Protein AF-A0A553BAC9-F1 (afdb_monomer_lite)

Secondary structure (DSSP, 8-state):
--GGG---SSTT--SS--HHHHHHHHHHHHHHHTSS--EETTEEEE---SBP-STT-TTSBHHHHHHHEEEETTEEEE-HHHHTTGGGHHHHHHTTTSTTEEEEEEE-TTS-EEEEEEETTTTEEEEEEEETTEEEEEEEEE--SHHHHHHHHHHHHT---

Sequence (161 aa):
MDLFDLDDHIPNLGIDPSQEHLEVLFQLFKEDFLDDEFYFDGCKVIIDTRNSKEDGFKQYPHTFVKLITRGDKGKRCFDKKRANKVHWIKPILENKDTDDVICFQFLEGDGKIRDYFWFKEGYFLVIMEKITPDYIIVSSFHIDDERNQKYYERKYQNRVK

Foldseek 3Di:
DDLVPDDQQDPPQDQDHDPVRVVVLQVLLCVQPPVDFDDFPNATEDFQQQADPAPPGRVGGPQLQQQQWDDDPNHTGGDRLSSSCSNVANVLRVCQVPPQWDWFWFQDPVRFIWIKTDRVVQQKIWIWGDPPPHIYTPYMDRNDDPVSVVVVVVRVVRTDD

pLDDT: mean 95.25, std 4.05, range [76.94, 98.56]

Radius of gyration: 15.19 Å; chains: 1; bounding box: 36×33×41 Å

Structure (mmCIF, N/CA/C/O backbone):
data_AF-A0A553BAC9-F1
#
_entry.id   AF-A0A553BAC9-F1
#
loop_
_atom_site.group_PDB
_atom_site.id
_atom_site.type_symbol
_atom_site.label_atom_id
_atom_site.label_alt_id
_atom_site.label_comp_id
_atom_site.label_asym_id
_atom_site.label_entity_id
_atom_site.label_seq_id
_atom_site.pdbx_PDB_ins_code
_atom_site.Cartn_x
_atom_site.Cartn_y
_atom_site.Cartn_z
_atom_site.occupancy
_atom_site.B_iso_or_equiv
_atom_site.auth_seq_id
_atom_site.auth_comp_id
_atom_site.auth_asym_id
_atom_site.auth_atom_id
_atom_site.pdbx_PDB_model_num
ATOM 1 N N . MET A 1 1 ? -15.886 -3.606 -6.432 1.00 80.62 1 MET A N 1
ATOM 2 C CA . MET A 1 1 ? -15.044 -4.583 -7.155 1.00 80.62 1 MET A CA 1
ATOM 3 C C . MET A 1 1 ? -14.814 -5.749 -6.216 1.00 80.62 1 MET A C 1
ATOM 5 O O . MET A 1 1 ? -14.609 -5.485 -5.036 1.00 80.62 1 MET A O 1
ATOM 9 N N . ASP A 1 2 ? -14.911 -6.981 -6.709 1.00 89.06 2 ASP A N 1
ATOM 10 C CA . ASP A 1 2 ? -14.589 -8.175 -5.923 1.00 89.06 2 ASP A CA 1
ATOM 11 C C . ASP A 1 2 ? -13.061 -8.273 -5.755 1.00 89.06 2 ASP A C 1
ATOM 13 O O . ASP A 1 2 ? -12.321 -8.091 -6.723 1.00 89.06 2 ASP A O 1
ATOM 17 N N . LEU A 1 3 ? -12.580 -8.493 -4.528 1.00 92.75 3 LEU A N 1
ATOM 18 C CA . LEU A 1 3 ? -11.145 -8.592 -4.245 1.00 92.75 3 LEU A CA 1
ATOM 19 C C . LEU A 1 3 ? -10.526 -9.877 -4.802 1.00 92.75 3 LEU A C 1
ATOM 21 O O . LEU A 1 3 ? -9.322 -9.906 -5.053 1.00 92.75 3 LEU A O 1
ATOM 25 N N . PHE A 1 4 ? -11.321 -10.926 -5.013 1.00 91.12 4 PHE A N 1
ATOM 26 C CA . PHE A 1 4 ? -10.842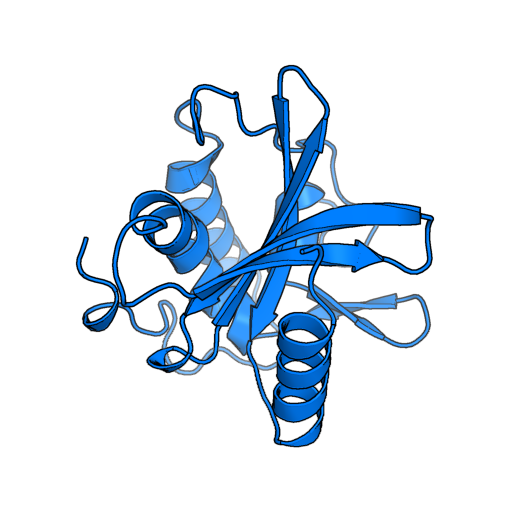 -12.202 -5.546 1.00 91.12 4 PHE A CA 1
ATOM 27 C C . PHE A 1 4 ? -10.565 -12.163 -7.053 1.00 91.12 4 PHE A C 1
ATOM 29 O O . PHE A 1 4 ? -9.856 -13.034 -7.556 1.00 91.12 4 PHE A O 1
ATOM 36 N N . ASP A 1 5 ? -11.055 -11.135 -7.750 1.00 92.69 5 ASP A N 1
ATOM 37 C CA . ASP A 1 5 ? -10.768 -10.883 -9.166 1.00 92.69 5 ASP A CA 1
ATOM 38 C C . ASP A 1 5 ? -9.471 -10.077 -9.377 1.00 92.69 5 ASP A C 1
ATOM 40 O O . ASP A 1 5 ? -9.054 -9.844 -10.515 1.00 92.69 5 ASP A O 1
ATOM 44 N N . LEU A 1 6 ? -8.830 -9.616 -8.296 1.00 93.38 6 LEU A N 1
ATOM 45 C CA . LEU A 1 6 ? -7.588 -8.854 -8.368 1.00 93.38 6 LEU A CA 1
ATOM 46 C C . LEU A 1 6 ? -6.397 -9.766 -8.681 1.00 93.38 6 LEU A C 1
ATOM 48 O O . LEU A 1 6 ? -6.130 -10.739 -7.977 1.00 93.38 6 LEU A O 1
ATOM 52 N N . ASP A 1 7 ? -5.614 -9.379 -9.685 1.00 93.94 7 ASP A N 1
ATOM 53 C CA . ASP A 1 7 ? -4.364 -10.044 -10.052 1.00 93.94 7 ASP A CA 1
ATOM 54 C C . ASP A 1 7 ? -3.238 -9.011 -10.235 1.00 93.94 7 ASP A C 1
ATOM 56 O O . ASP A 1 7 ? -3.433 -7.794 -10.145 1.00 93.94 7 ASP A O 1
ATOM 60 N N . ASP A 1 8 ? -2.026 -9.498 -10.444 1.00 94.00 8 ASP A N 1
ATOM 61 C CA . ASP A 1 8 ? -0.864 -8.710 -10.816 1.00 94.00 8 ASP A CA 1
ATOM 62 C C . ASP A 1 8 ? -1.117 -7.965 -12.143 1.00 94.00 8 ASP A C 1
ATOM 64 O O . ASP A 1 8 ? -1.441 -8.571 -13.164 1.00 94.00 8 ASP A O 1
ATOM 68 N N . HIS A 1 9 ? -0.926 -6.641 -12.155 1.00 93.62 9 HIS A N 1
ATOM 69 C CA . HIS A 1 9 ? -1.261 -5.828 -13.332 1.00 93.62 9 HIS A CA 1
ATOM 70 C C . HIS A 1 9 ? -0.296 -6.021 -14.512 1.00 93.62 9 HIS A C 1
ATOM 72 O O . HIS A 1 9 ? -0.708 -6.086 -15.667 1.00 93.62 9 HIS A O 1
ATOM 78 N N . ILE A 1 10 ? 1.005 -6.077 -14.225 1.00 94.19 10 ILE A N 1
ATOM 79 C CA . ILE A 1 10 ? 2.080 -6.259 -15.202 1.00 94.19 10 ILE A CA 1
ATOM 80 C C . ILE A 1 10 ? 2.608 -7.692 -15.062 1.00 94.19 10 ILE A C 1
ATOM 82 O O . ILE A 1 10 ? 3.330 -7.988 -14.100 1.00 94.19 10 ILE A O 1
ATOM 86 N N . PRO A 1 11 ? 2.304 -8.599 -16.006 1.00 90.50 11 PRO A N 1
ATOM 87 C CA . PRO A 1 11 ? 2.828 -9.957 -15.972 1.00 90.50 11 PRO A CA 1
ATOM 88 C C . PRO A 1 11 ? 4.360 -9.969 -16.024 1.00 90.50 11 PRO A C 1
ATOM 90 O O . PRO A 1 11 ? 4.972 -9.260 -16.820 1.00 90.50 11 PRO A O 1
ATOM 93 N N . ASN A 1 12 ? 4.991 -10.823 -15.213 1.00 87.00 12 ASN A N 1
ATOM 94 C CA . ASN A 1 12 ? 6.450 -11.008 -15.178 1.00 87.00 12 ASN A CA 1
ATOM 95 C C . ASN A 1 12 ? 7.265 -9.733 -14.881 1.00 87.00 12 ASN A C 1
ATOM 97 O O . ASN A 1 12 ? 8.399 -9.603 -15.350 1.00 87.00 12 ASN A O 1
ATOM 101 N N . LEU A 1 13 ? 6.728 -8.812 -14.074 1.00 93.19 13 LEU A N 1
ATOM 102 C CA . LEU A 1 13 ? 7.452 -7.613 -13.657 1.00 93.19 13 LEU A CA 1
ATOM 103 C C . LEU A 1 13 ? 8.827 -7.969 -13.050 1.00 93.19 13 LEU A C 1
ATOM 105 O O . LEU A 1 13 ? 8.954 -8.810 -12.150 1.00 93.19 13 LEU A O 1
ATOM 109 N N . GLY A 1 14 ? 9.876 -7.349 -13.593 1.00 90.12 14 GLY A N 1
ATOM 110 C CA . GLY A 1 14 ? 11.268 -7.570 -13.201 1.00 90.12 14 GLY A CA 1
ATOM 111 C C . GLY A 1 14 ? 11.606 -7.021 -11.812 1.00 90.12 14 GLY A C 1
ATOM 112 O O . GLY A 1 14 ? 10.806 -6.336 -11.182 1.00 90.12 14 GLY A O 1
ATOM 113 N N . ILE A 1 15 ? 12.808 -7.342 -11.319 1.00 89.25 15 ILE A N 1
ATOM 114 C CA . ILE A 1 15 ? 13.337 -6.768 -10.064 1.00 89.25 15 ILE A CA 1
ATOM 115 C C . ILE A 1 15 ? 13.636 -5.277 -10.244 1.00 89.25 15 ILE A C 1
ATOM 117 O O . ILE A 1 15 ? 13.365 -4.495 -9.340 1.00 89.25 15 ILE A O 1
ATOM 121 N N . ASP A 1 16 ? 14.128 -4.899 -11.423 1.00 90.62 16 ASP A N 1
ATOM 122 C CA . ASP A 1 16 ? 14.330 -3.511 -11.810 1.00 90.62 16 ASP A CA 1
ATOM 123 C C . ASP A 1 16 ? 13.233 -3.107 -12.805 1.00 90.62 16 ASP A C 1
ATOM 125 O O . ASP A 1 16 ? 13.057 -3.776 -13.833 1.00 90.62 16 ASP A O 1
ATOM 129 N N . PRO A 1 17 ? 12.452 -2.054 -12.520 1.00 93.75 17 PRO A N 1
ATOM 130 C CA . PRO A 1 17 ? 11.422 -1.591 -13.431 1.00 93.75 17 PRO A CA 1
ATOM 131 C C . PRO A 1 17 ? 12.051 -0.763 -14.558 1.00 93.75 17 PRO A C 1
ATOM 133 O O . PRO A 1 17 ? 12.977 0.018 -14.337 1.00 93.75 17 PRO A O 1
ATOM 136 N N . SER A 1 18 ? 11.520 -0.901 -15.773 1.00 94.75 18 SER A N 1
ATOM 137 C CA . SER A 1 18 ? 11.780 0.068 -16.832 1.00 94.75 18 SER A CA 1
ATOM 138 C C . SER A 1 18 ? 10.998 1.350 -16.547 1.00 94.75 18 SER A C 1
ATOM 140 O O . SER A 1 18 ? 10.076 1.375 -15.727 1.00 94.75 18 SER A O 1
ATOM 142 N N . GLN A 1 19 ? 11.337 2.416 -17.265 1.00 94.75 19 GLN A N 1
ATOM 143 C CA . GLN A 1 19 ? 10.571 3.656 -17.212 1.00 94.75 19 GLN A CA 1
ATOM 144 C C . GLN A 1 19 ? 9.104 3.434 -17.634 1.00 94.75 19 GLN A C 1
ATOM 146 O O . GLN A 1 19 ? 8.207 3.930 -16.962 1.00 94.75 19 GLN A O 1
ATOM 151 N N . GLU A 1 20 ? 8.858 2.603 -18.651 1.00 95.81 20 GLU A N 1
ATOM 152 C CA . GLU A 1 20 ? 7.506 2.221 -19.089 1.00 95.81 20 GLU A CA 1
ATOM 153 C C . GLU A 1 20 ? 6.723 1.490 -17.986 1.00 95.81 20 GLU A C 1
ATOM 155 O O . GLU A 1 20 ? 5.560 1.802 -17.743 1.00 95.81 20 GLU A O 1
ATOM 160 N N . HIS A 1 21 ? 7.358 0.564 -17.252 1.00 97.31 21 HIS A N 1
ATOM 161 C CA . HIS A 1 21 ? 6.705 -0.093 -16.115 1.00 97.31 21 HIS A CA 1
ATOM 162 C C . HIS A 1 21 ? 6.298 0.921 -15.041 1.00 97.31 21 HIS A C 1
ATOM 164 O O . HIS A 1 21 ? 5.204 0.831 -14.490 1.00 97.31 21 HIS A O 1
ATOM 170 N N . LEU A 1 22 ? 7.161 1.893 -14.735 1.00 97.38 22 LEU A N 1
ATOM 171 C CA . LEU A 1 22 ? 6.847 2.925 -13.747 1.00 97.38 22 LEU A CA 1
ATOM 172 C C . LEU A 1 22 ? 5.716 3.845 -14.207 1.00 97.38 22 LEU A C 1
ATOM 174 O O . LEU A 1 22 ? 4.896 4.231 -13.380 1.00 97.38 22 LEU A O 1
ATOM 178 N N . GLU A 1 23 ? 5.644 4.161 -15.497 1.00 97.75 23 GLU A N 1
ATOM 179 C CA . GLU A 1 23 ? 4.561 4.959 -16.075 1.00 97.75 23 GLU A CA 1
ATOM 180 C C . GLU A 1 23 ? 3.215 4.239 -15.989 1.00 97.75 23 GLU A C 1
ATOM 182 O O . GLU A 1 23 ? 2.242 4.848 -15.549 1.00 97.75 23 GLU A O 1
ATOM 187 N N . VAL A 1 24 ? 3.167 2.940 -16.304 1.00 98.12 24 VAL A N 1
ATOM 188 C CA . VAL A 1 24 ? 1.953 2.119 -16.148 1.00 98.12 24 VAL A CA 1
ATOM 189 C C . VAL A 1 24 ? 1.491 2.100 -14.691 1.00 98.12 24 VAL A C 1
ATOM 191 O O . VAL A 1 24 ? 0.341 2.415 -14.395 1.00 98.12 24 VAL A O 1
ATOM 194 N N . LEU A 1 25 ? 2.396 1.796 -13.757 1.00 98.38 25 LEU A N 1
ATOM 195 C CA . LEU A 1 25 ? 2.069 1.770 -12.329 1.00 98.38 25 LEU A CA 1
ATOM 196 C C . LEU A 1 25 ? 1.626 3.141 -11.810 1.00 98.38 25 LEU A C 1
ATOM 198 O O . LEU A 1 25 ? 0.736 3.230 -10.962 1.00 98.38 25 LEU A O 1
ATOM 202 N N . PHE A 1 26 ? 2.249 4.213 -12.299 1.00 98.44 26 PHE A N 1
ATOM 203 C CA . PHE A 1 26 ? 1.888 5.570 -11.915 1.00 98.44 26 PHE A CA 1
ATOM 204 C C . PHE A 1 26 ? 0.529 5.978 -12.479 1.00 98.44 26 PHE A C 1
ATOM 206 O O . PHE A 1 26 ? -0.215 6.675 -11.795 1.00 98.44 26 PHE A O 1
ATOM 213 N N . GLN A 1 27 ? 0.179 5.523 -13.681 1.00 98.38 27 GLN A N 1
ATOM 214 C CA . GLN A 1 27 ? -1.124 5.794 -14.274 1.00 98.38 27 GLN A CA 1
ATOM 215 C C . GLN A 1 27 ? -2.255 5.140 -13.467 1.00 98.38 27 GLN A C 1
ATOM 217 O O . GLN A 1 27 ? -3.209 5.833 -13.134 1.00 98.38 27 GLN A O 1
ATOM 222 N N . LEU A 1 28 ? -2.093 3.890 -13.019 1.00 98.12 28 LEU A N 1
ATOM 223 C CA . LEU A 1 28 ? -3.050 3.251 -12.098 1.00 98.12 28 LEU A CA 1
ATOM 224 C C . LEU A 1 28 ? -3.207 4.040 -10.794 1.00 98.12 28 LEU A C 1
ATOM 226 O O . LEU A 1 28 ? -4.309 4.301 -10.325 1.00 98.12 28 LEU A O 1
ATOM 230 N N . PHE A 1 29 ? -2.083 4.463 -10.210 1.00 98.44 29 PHE A N 1
ATOM 231 C CA . PHE A 1 29 ? -2.101 5.265 -8.990 1.00 98.44 29 PHE A CA 1
ATOM 232 C C . PHE A 1 29 ? -2.810 6.612 -9.186 1.00 98.44 29 PHE A C 1
ATOM 234 O O . PHE A 1 29 ? -3.485 7.096 -8.276 1.00 98.44 29 PHE A O 1
ATOM 241 N N . LYS A 1 30 ? -2.636 7.240 -10.352 1.00 98.19 30 LYS A N 1
ATOM 242 C CA . LYS A 1 30 ? -3.304 8.497 -10.681 1.00 98.19 30 LYS A CA 1
ATOM 243 C C . LYS A 1 30 ? -4.812 8.321 -10.779 1.00 98.19 30 LYS A C 1
ATOM 245 O O . LYS A 1 30 ? -5.524 9.088 -10.142 1.00 98.19 30 LYS A O 1
ATOM 250 N N . GLU A 1 31 ? -5.263 7.308 -11.508 1.00 97.75 31 GLU A N 1
ATOM 251 C CA . GLU A 1 31 ? -6.688 6.997 -11.667 1.00 97.75 31 GLU A CA 1
ATOM 252 C C . GLU A 1 31 ? -7.360 6.756 -10.309 1.00 97.75 31 GLU A C 1
ATOM 254 O O . GLU A 1 31 ? -8.475 7.214 -10.062 1.00 97.75 31 GLU A O 1
ATOM 259 N N . ASP A 1 32 ? -6.654 6.103 -9.384 1.00 97.25 32 ASP A N 1
ATOM 260 C CA . ASP A 1 32 ? -7.196 5.819 -8.060 1.00 97.25 32 ASP A CA 1
ATOM 261 C C . ASP A 1 32 ? -7.240 7.041 -7.131 1.00 97.25 32 ASP A C 1
ATOM 263 O O . ASP A 1 32 ? -8.199 7.168 -6.358 1.00 97.25 32 ASP A O 1
ATOM 267 N N . PHE A 1 33 ? -6.214 7.905 -7.165 1.00 97.75 33 PHE A N 1
ATOM 268 C CA . PHE A 1 33 ? -5.950 8.863 -6.080 1.00 97.75 33 PHE A CA 1
ATOM 269 C C . PHE A 1 33 ? -5.636 10.312 -6.489 1.00 97.75 33 PHE A C 1
ATOM 271 O O . PHE A 1 33 ? -5.516 11.159 -5.599 1.00 97.75 33 PHE A O 1
ATOM 278 N N . LEU A 1 34 ? -5.415 10.610 -7.772 1.00 96.94 34 LEU A N 1
ATOM 279 C CA . LEU A 1 34 ? -5.029 11.953 -8.238 1.00 96.94 34 LEU A CA 1
ATOM 280 C C . LEU A 1 34 ? -5.976 12.552 -9.274 1.00 96.94 34 LEU A C 1
ATOM 282 O O . LEU A 1 34 ? -6.105 13.776 -9.299 1.00 96.94 34 LEU A O 1
ATOM 286 N N . ASP A 1 35 ? -6.590 11.729 -10.121 1.00 96.88 35 ASP A N 1
ATOM 287 C CA . ASP A 1 35 ? -7.521 12.202 -11.146 1.00 96.88 35 ASP A CA 1
ATOM 288 C C . ASP A 1 35 ? -8.839 12.669 -10.498 1.00 96.88 35 ASP A C 1
ATOM 290 O O . ASP A 1 35 ? -9.378 13.703 -10.890 1.00 96.88 35 ASP A O 1
ATOM 294 N N . ASP A 1 36 ? -9.266 11.991 -9.425 1.00 94.94 36 ASP A N 1
ATOM 295 C CA . ASP A 1 36 ? -10.387 12.376 -8.564 1.00 94.94 36 ASP A CA 1
ATOM 296 C C . ASP A 1 36 ? -9.995 12.365 -7.077 1.00 94.94 36 ASP A C 1
ATOM 298 O O . ASP A 1 36 ? -9.076 11.664 -6.642 1.00 94.94 36 ASP A O 1
ATOM 302 N N . GLU A 1 37 ? -10.722 13.134 -6.261 1.00 95.75 37 GLU A N 1
ATOM 303 C CA . GLU A 1 37 ? -10.538 13.107 -4.811 1.00 95.75 37 GLU A CA 1
ATOM 304 C C . GLU A 1 37 ? -11.032 11.779 -4.226 1.00 95.75 37 GLU A C 1
ATOM 306 O O . GLU A 1 37 ? -12.210 11.433 -4.322 1.00 95.75 37 GLU A O 1
ATOM 311 N N . PHE A 1 38 ? -10.137 11.054 -3.555 1.00 97.62 38 PHE A N 1
ATOM 312 C CA . PHE A 1 38 ? -10.501 9.844 -2.828 1.00 97.62 38 PHE A CA 1
ATOM 313 C C . PHE A 1 38 ? -10.872 10.158 -1.373 1.00 97.62 38 PHE A C 1
ATOM 315 O O . PHE A 1 3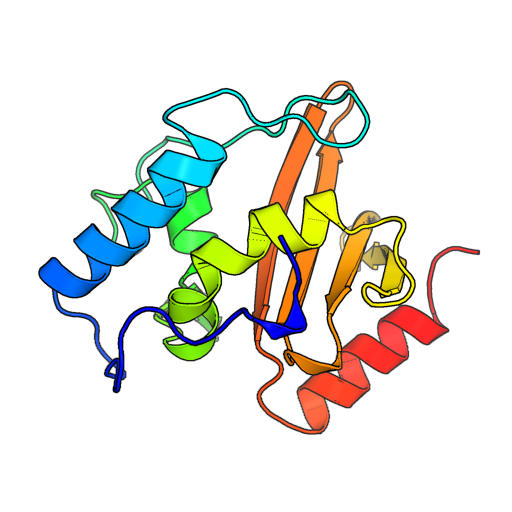8 ? -10.134 10.840 -0.652 1.00 97.62 38 PHE A O 1
ATOM 322 N N . TYR A 1 39 ? -12.008 9.620 -0.933 1.00 97.56 39 TYR A N 1
ATOM 323 C CA . TYR A 1 39 ? -12.512 9.740 0.431 1.00 97.56 39 TYR A CA 1
ATOM 324 C C . TYR A 1 39 ? -12.622 8.363 1.075 1.00 97.56 39 TYR A C 1
ATOM 326 O O . TYR A 1 39 ? -13.135 7.421 0.478 1.00 97.56 39 TYR A O 1
ATOM 334 N N . PHE A 1 40 ? -12.186 8.272 2.326 1.00 97.31 40 PHE A N 1
ATOM 335 C CA . PHE A 1 40 ? -12.261 7.074 3.145 1.00 97.31 40 PHE A CA 1
ATOM 336 C C . PHE A 1 40 ? -12.905 7.426 4.485 1.00 97.31 40 PHE A C 1
ATOM 338 O O . PHE A 1 40 ? -12.423 8.314 5.184 1.00 97.31 40 PHE A O 1
ATOM 345 N N . ASP A 1 41 ? -14.006 6.755 4.837 1.00 94.25 41 ASP A N 1
ATOM 346 C CA . ASP A 1 41 ? -14.756 7.007 6.082 1.00 94.25 41 ASP A CA 1
ATOM 347 C C . ASP A 1 41 ? -15.161 8.490 6.264 1.00 94.25 41 ASP A C 1
ATOM 349 O O . ASP A 1 41 ? -15.042 9.081 7.335 1.00 94.25 41 ASP A O 1
ATOM 353 N N . GLY A 1 42 ? -15.569 9.137 5.163 1.00 95.00 42 GLY A N 1
ATOM 354 C CA . GLY A 1 42 ? -15.936 10.561 5.133 1.00 95.00 42 GLY A CA 1
ATOM 355 C C . GLY A 1 42 ? -14.760 11.542 5.251 1.00 95.00 42 GLY A C 1
ATOM 356 O O . GLY A 1 42 ? -14.962 12.752 5.172 1.00 95.00 42 GLY A O 1
ATOM 357 N N . CYS A 1 43 ? -13.534 11.046 5.397 1.00 97.25 43 CYS A N 1
ATOM 358 C CA . CYS A 1 43 ? -12.308 11.830 5.473 1.00 97.25 43 CYS A CA 1
ATOM 359 C C . CYS A 1 43 ? -11.588 11.818 4.117 1.00 97.25 43 CYS A C 1
ATOM 361 O O . CYS A 1 43 ? -11.504 10.782 3.456 1.00 97.25 43 CYS A O 1
ATOM 363 N N . LYS A 1 44 ? -11.026 12.955 3.700 1.00 97.81 44 LYS A N 1
ATOM 364 C CA . LYS A 1 44 ? -10.235 13.020 2.467 1.00 97.81 44 LYS A CA 1
ATOM 365 C C . LYS A 1 44 ? -8.926 12.252 2.645 1.00 97.81 44 LYS A C 1
ATOM 367 O O . LYS A 1 44 ? -8.271 12.380 3.679 1.00 97.81 44 LYS A O 1
ATOM 372 N N . VAL A 1 45 ? -8.512 11.487 1.639 1.00 98.31 45 VAL A N 1
ATOM 373 C CA . VAL A 1 45 ? -7.200 10.831 1.625 1.00 98.31 45 VAL A CA 1
ATOM 374 C C . VAL A 1 45 ? -6.186 11.744 0.944 1.00 98.31 45 VAL A C 1
ATOM 376 O O . VAL A 1 45 ? -6.258 12.019 -0.250 1.00 98.31 45 VAL A O 1
ATOM 379 N N . ILE A 1 46 ? -5.223 12.233 1.718 1.00 98.06 46 ILE A N 1
ATOM 380 C CA . ILE A 1 46 ? -4.194 13.156 1.257 1.00 98.06 46 ILE A CA 1
ATOM 381 C C . ILE A 1 46 ? -3.037 12.384 0.630 1.00 98.06 46 ILE A C 1
ATOM 383 O O . ILE A 1 46 ? -2.410 11.516 1.247 1.00 98.06 46 ILE A O 1
ATOM 387 N N . ILE A 1 47 ? -2.712 12.778 -0.598 1.00 98.00 47 ILE A N 1
ATOM 388 C CA . ILE A 1 47 ? -1.563 12.292 -1.351 1.00 98.00 47 ILE A CA 1
ATOM 389 C C . ILE A 1 47 ? -0.459 13.348 -1.329 1.00 98.00 47 ILE A C 1
ATOM 391 O O . ILE A 1 47 ? -0.669 14.502 -1.695 1.00 98.00 47 ILE A O 1
ATOM 395 N N . ASP A 1 48 ? 0.746 12.952 -0.918 1.00 97.31 48 ASP A N 1
ATOM 396 C CA . ASP A 1 48 ? 1.925 13.810 -0.978 1.00 97.31 48 ASP A CA 1
ATOM 397 C C . ASP A 1 48 ? 2.465 13.831 -2.411 1.00 97.31 48 ASP A C 1
ATOM 399 O O . ASP A 1 48 ? 3.206 12.937 -2.835 1.00 97.31 48 ASP A O 1
ATOM 403 N N . THR A 1 49 ? 2.053 14.856 -3.158 1.00 97.12 49 THR A N 1
ATOM 404 C CA . THR A 1 49 ? 2.385 15.065 -4.575 1.00 97.12 49 THR A CA 1
ATOM 405 C C . THR A 1 49 ? 3.764 15.672 -4.802 1.00 97.12 49 THR A C 1
ATOM 407 O O . THR A 1 49 ? 4.195 15.797 -5.946 1.00 97.12 49 THR A O 1
ATOM 410 N N . ARG A 1 50 ? 4.497 16.029 -3.738 1.00 97.62 50 ARG A N 1
ATOM 411 C CA . ARG A 1 50 ? 5.878 16.500 -3.878 1.00 97.62 50 ARG A CA 1
ATOM 412 C C . ARG A 1 50 ? 6.741 15.382 -4.445 1.00 97.62 50 ARG A C 1
ATOM 414 O O . ARG A 1 50 ? 6.614 14.224 -4.046 1.00 97.62 50 ARG A O 1
ATOM 421 N N . ASN A 1 51 ? 7.662 15.756 -5.323 1.00 96.56 51 ASN A N 1
ATOM 422 C CA . ASN A 1 51 ? 8.616 14.829 -5.911 1.00 96.56 51 ASN A CA 1
ATOM 423 C C . ASN A 1 51 ? 9.421 14.082 -4.841 1.00 96.56 51 ASN A C 1
ATOM 425 O O . ASN A 1 51 ? 9.895 14.669 -3.860 1.00 96.56 51 ASN A O 1
ATOM 429 N N . SER A 1 52 ? 9.593 12.779 -5.054 1.00 95.12 52 SER A N 1
ATOM 430 C CA . SER A 1 52 ? 10.414 11.930 -4.201 1.00 95.12 52 SER A CA 1
ATOM 431 C C . SER A 1 52 ? 11.880 12.370 -4.199 1.00 95.12 52 SER A C 1
ATOM 433 O O . SER A 1 52 ? 12.396 12.941 -5.160 1.00 95.12 52 SER A O 1
ATOM 435 N N . LYS A 1 53 ? 12.574 12.064 -3.101 1.00 92.62 53 LYS A N 1
ATOM 436 C CA . LYS A 1 53 ? 14.026 12.252 -2.973 1.00 92.62 53 LYS A CA 1
ATOM 437 C C . LYS A 1 53 ? 14.819 10.979 -3.275 1.00 92.62 53 LYS A C 1
ATOM 439 O O . LYS A 1 53 ? 16.041 11.055 -3.349 1.00 92.62 53 LYS A O 1
ATOM 444 N N . GLU A 1 54 ? 14.140 9.844 -3.444 1.00 92.25 54 GLU A N 1
ATOM 445 C CA . GLU A 1 54 ? 14.771 8.557 -3.748 1.00 92.25 54 GLU A CA 1
ATOM 446 C C . GLU A 1 54 ? 15.365 8.574 -5.162 1.00 92.25 54 GLU A C 1
ATOM 448 O O . GLU A 1 54 ? 14.715 8.994 -6.126 1.00 92.25 54 GLU A O 1
ATOM 453 N N . ASP A 1 55 ? 16.612 8.124 -5.291 1.00 89.44 55 ASP A N 1
ATOM 454 C CA . ASP A 1 55 ? 17.288 8.042 -6.584 1.00 89.44 55 ASP A CA 1
ATOM 455 C C . ASP A 1 55 ? 16.542 7.084 -7.528 1.00 89.44 55 ASP A C 1
ATOM 457 O O . ASP A 1 55 ? 16.046 6.042 -7.113 1.00 89.44 55 ASP A O 1
ATOM 461 N N . GLY A 1 56 ? 16.422 7.468 -8.803 1.00 90.25 56 GLY A N 1
ATOM 462 C CA . GLY A 1 56 ? 15.629 6.733 -9.800 1.00 90.25 56 GLY A CA 1
ATOM 463 C C . GLY A 1 56 ? 14.122 7.025 -9.780 1.00 90.25 56 GLY A C 1
ATOM 464 O O . GLY A 1 56 ? 13.437 6.662 -10.729 1.00 90.25 56 GLY A O 1
ATOM 465 N N . PHE A 1 57 ? 13.607 7.734 -8.766 1.00 95.25 57 PHE A N 1
ATOM 466 C CA . PHE A 1 57 ? 12.170 8.018 -8.632 1.00 95.25 57 PHE A CA 1
ATOM 467 C C . PHE A 1 57 ? 11.829 9.505 -8.457 1.00 95.25 57 PHE A C 1
ATOM 469 O O . PHE A 1 57 ? 10.707 9.847 -8.083 1.00 95.25 57 PHE A O 1
ATOM 476 N N . LYS A 1 58 ? 12.782 10.409 -8.710 1.00 95.19 58 LYS A N 1
ATOM 477 C CA . LYS A 1 58 ? 12.638 11.851 -8.437 1.00 95.19 58 LYS A CA 1
ATOM 478 C C . LYS A 1 58 ? 11.547 12.538 -9.260 1.00 95.19 58 LYS A C 1
ATOM 480 O O . LYS A 1 58 ? 11.111 13.615 -8.869 1.00 95.19 58 LYS A O 1
ATOM 485 N N . GLN A 1 59 ? 11.102 11.953 -10.373 1.00 95.88 59 GLN A N 1
ATOM 486 C CA . GLN A 1 59 ? 9.978 12.485 -11.149 1.00 95.88 59 GLN A CA 1
ATOM 487 C C . GLN A 1 59 ? 8.594 12.091 -10.610 1.00 95.88 59 GLN A C 1
ATOM 489 O O . GLN A 1 59 ? 7.597 12.585 -11.127 1.00 95.88 59 GLN A O 1
ATOM 494 N N . TYR A 1 60 ? 8.510 11.227 -9.591 1.00 97.62 60 TYR A N 1
ATOM 495 C CA . TYR A 1 60 ? 7.232 10.718 -9.094 1.00 97.62 60 TYR A CA 1
ATOM 496 C C . TYR A 1 60 ? 6.852 11.268 -7.709 1.00 97.62 60 TYR A C 1
ATOM 498 O O . TYR A 1 60 ? 7.740 11.552 -6.893 1.00 97.62 60 TYR A O 1
ATOM 506 N N . PRO A 1 61 ? 5.541 11.353 -7.398 1.00 97.88 61 PRO A N 1
ATOM 507 C CA . PRO A 1 61 ? 5.035 11.718 -6.077 1.00 97.88 61 PRO A CA 1
ATOM 508 C C . PRO A 1 61 ? 5.584 10.859 -4.941 1.00 97.88 61 PRO A C 1
ATOM 510 O O . PRO A 1 61 ? 5.708 9.637 -5.049 1.00 97.88 61 PRO A O 1
ATOM 513 N N . HIS A 1 62 ? 5.839 11.487 -3.799 1.00 97.00 62 HIS A N 1
ATOM 514 C CA . HIS A 1 62 ? 6.380 10.829 -2.618 1.00 97.00 62 HIS A CA 1
ATOM 515 C C . HIS A 1 62 ? 5.491 9.684 -2.103 1.00 97.00 62 HIS A C 1
ATOM 517 O O . HIS A 1 62 ? 6.017 8.619 -1.768 1.00 97.00 62 HIS A O 1
ATOM 523 N N . THR A 1 63 ? 4.161 9.849 -2.075 1.00 97.50 63 THR A N 1
ATOM 524 C CA . THR A 1 63 ? 3.250 8.755 -1.681 1.00 97.50 63 THR A CA 1
ATOM 525 C C . THR A 1 63 ? 3.330 7.583 -2.656 1.00 97.50 63 THR A C 1
ATOM 527 O O . THR A 1 63 ? 3.489 6.452 -2.208 1.00 97.50 63 THR A O 1
ATOM 530 N N . PHE A 1 64 ? 3.313 7.829 -3.969 1.00 98.25 64 PHE A N 1
ATOM 531 C CA . PHE A 1 64 ? 3.443 6.764 -4.969 1.00 98.25 64 PHE A CA 1
ATOM 532 C C . PHE A 1 64 ? 4.736 5.964 -4.776 1.00 98.25 64 PHE A C 1
ATOM 534 O O . PHE A 1 64 ? 4.705 4.740 -4.654 1.00 98.25 64 PHE A O 1
ATOM 541 N N . VAL A 1 65 ? 5.874 6.651 -4.630 1.00 97.19 65 VAL A N 1
ATOM 542 C CA . VAL A 1 65 ? 7.167 5.986 -4.418 1.00 97.19 65 VAL A CA 1
ATOM 543 C C . VAL A 1 65 ? 7.155 5.143 -3.145 1.00 97.19 65 VAL A C 1
ATOM 545 O O . VAL A 1 65 ? 7.663 4.022 -3.148 1.00 97.19 65 VAL A O 1
ATOM 548 N N . LYS A 1 66 ? 6.527 5.609 -2.058 1.00 96.00 66 LYS A N 1
ATOM 549 C CA . LYS A 1 66 ? 6.376 4.806 -0.833 1.00 96.00 66 LYS A CA 1
ATOM 550 C C . LYS A 1 66 ? 5.577 3.522 -1.037 1.00 96.00 66 LYS A C 1
ATOM 552 O O . LYS A 1 66 ? 5.832 2.566 -0.304 1.00 96.00 66 LYS A O 1
ATOM 557 N N . LEU A 1 67 ? 4.629 3.509 -1.972 1.00 97.62 67 LEU A N 1
ATOM 558 C CA . LEU A 1 67 ? 3.749 2.374 -2.253 1.00 97.62 67 LEU A CA 1
ATOM 559 C C . LEU A 1 67 ? 4.407 1.308 -3.130 1.00 97.62 67 LEU A C 1
ATOM 561 O O . LEU A 1 67 ? 4.112 0.129 -2.948 1.00 97.62 67 LEU A O 1
ATOM 565 N N . ILE A 1 68 ? 5.344 1.700 -3.996 1.00 97.12 68 ILE A N 1
ATOM 566 C CA . ILE A 1 68 ? 6.070 0.781 -4.888 1.00 97.12 68 ILE A CA 1
ATOM 567 C C . ILE A 1 68 ? 7.468 0.387 -4.373 1.00 97.12 68 ILE A C 1
ATOM 569 O O . ILE A 1 68 ? 8.127 -0.468 -4.960 1.00 97.12 68 ILE A O 1
ATOM 573 N N . THR A 1 69 ? 7.943 0.992 -3.276 1.00 95.56 69 THR A N 1
ATOM 574 C CA . THR A 1 69 ? 9.281 0.727 -2.713 1.00 95.56 69 THR A CA 1
ATOM 575 C C . THR A 1 69 ? 9.253 0.294 -1.250 1.00 95.56 69 THR A C 1
ATOM 577 O O . THR A 1 69 ? 8.502 0.829 -0.426 1.00 95.56 69 THR A O 1
ATOM 580 N N . ARG A 1 70 ? 10.148 -0.625 -0.880 1.00 91.44 70 ARG A N 1
ATOM 581 C CA . ARG A 1 70 ? 10.391 -1.063 0.502 1.00 91.44 70 ARG A CA 1
ATOM 582 C C . ARG A 1 70 ? 11.670 -0.426 1.042 1.00 91.44 70 ARG A C 1
ATOM 584 O O . ARG A 1 70 ? 12.652 -0.297 0.321 1.00 91.44 70 ARG A O 1
ATOM 591 N N . GLY A 1 71 ? 11.658 -0.029 2.314 1.00 86.56 71 GLY A N 1
ATOM 592 C CA . GLY A 1 71 ? 12.869 0.426 2.997 1.00 86.56 71 GLY A CA 1
ATOM 593 C C . GLY A 1 71 ? 13.758 -0.753 3.401 1.00 8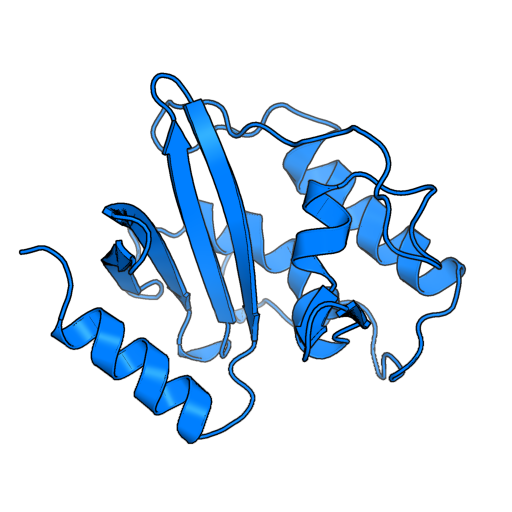6.56 71 GLY A C 1
ATOM 594 O O . GLY A 1 71 ? 13.276 -1.674 4.056 1.00 86.56 71 GLY A O 1
ATOM 595 N N . ASP A 1 72 ? 15.042 -0.694 3.062 1.00 78.31 72 ASP A N 1
ATOM 596 C CA . ASP A 1 72 ? 16.096 -1.584 3.551 1.00 78.31 72 ASP A CA 1
ATOM 597 C C . ASP A 1 72 ? 17.335 -0.756 3.930 1.00 78.31 72 ASP A C 1
ATOM 599 O O . ASP A 1 72 ? 17.846 0.036 3.138 1.00 78.31 72 ASP A O 1
ATOM 603 N N . LYS A 1 73 ? 17.807 -0.900 5.176 1.00 77.31 73 LYS A N 1
ATOM 604 C CA . LYS A 1 73 ? 19.025 -0.246 5.708 1.00 77.31 73 LYS A CA 1
ATOM 605 C C . LYS A 1 73 ? 19.154 1.258 5.390 1.00 77.31 73 LYS A C 1
ATOM 607 O O . LYS A 1 73 ? 20.242 1.753 5.109 1.00 77.31 73 LYS A O 1
ATOM 612 N N . GLY A 1 74 ? 18.045 1.995 5.455 1.00 76.94 74 GLY A N 1
ATOM 613 C CA . GLY A 1 74 ? 18.024 3.448 5.237 1.00 76.94 74 GLY A CA 1
ATOM 614 C C . GLY A 1 74 ? 17.954 3.890 3.772 1.00 76.94 74 GLY A C 1
ATOM 615 O O . GLY A 1 74 ? 17.993 5.089 3.516 1.00 76.94 74 GLY A O 1
ATOM 616 N N . LYS A 1 75 ? 17.815 2.958 2.823 1.00 83.12 75 LYS A N 1
ATOM 617 C CA . LYS A 1 75 ? 17.491 3.239 1.417 1.00 83.12 75 LYS A CA 1
ATOM 618 C C . LYS A 1 75 ? 16.152 2.610 1.057 1.00 83.12 75 LYS A C 1
ATOM 620 O O . LYS A 1 75 ? 15.750 1.630 1.684 1.00 83.12 75 LYS A O 1
ATOM 625 N N . ARG A 1 76 ? 15.448 3.151 0.063 1.00 89.06 76 ARG A N 1
ATOM 626 C CA . ARG A 1 76 ? 14.266 2.488 -0.498 1.00 89.06 76 ARG A CA 1
ATOM 627 C C . ARG A 1 76 ? 14.627 1.813 -1.814 1.00 89.06 76 ARG A C 1
ATOM 629 O O . ARG A 1 76 ? 15.264 2.418 -2.668 1.00 89.06 76 ARG A O 1
ATOM 636 N N . CYS A 1 77 ? 14.203 0.566 -1.965 1.00 92.56 77 CYS A N 1
ATOM 637 C CA . CYS A 1 77 ? 14.389 -0.224 -3.178 1.00 92.56 77 CYS A CA 1
ATOM 638 C C . CYS A 1 77 ? 13.027 -0.564 -3.775 1.00 92.56 77 CYS A C 1
ATOM 640 O O . CYS A 1 77 ? 12.052 -0.741 -3.035 1.00 92.56 77 CYS A O 1
ATOM 642 N N . PHE A 1 78 ? 12.960 -0.667 -5.102 1.00 95.56 78 PHE A N 1
ATOM 643 C CA . PHE A 1 78 ? 11.762 -1.146 -5.781 1.00 95.56 78 PHE A CA 1
ATOM 644 C C . PHE A 1 78 ? 11.380 -2.536 -5.275 1.00 95.56 78 PHE A C 1
ATOM 646 O O . PHE A 1 78 ? 12.231 -3.406 -5.089 1.00 95.56 78 PHE A O 1
ATOM 653 N N . ASP A 1 79 ? 10.092 -2.735 -5.030 1.00 95.31 79 ASP A N 1
ATOM 654 C CA . ASP A 1 79 ? 9.544 -4.014 -4.611 1.00 95.31 79 ASP A CA 1
ATOM 655 C C . ASP A 1 79 ? 8.447 -4.378 -5.606 1.00 95.31 79 ASP A C 1
ATOM 657 O O . ASP A 1 79 ? 7.332 -3.861 -5.575 1.00 95.31 79 ASP A O 1
ATOM 661 N N . LYS A 1 80 ? 8.807 -5.258 -6.539 1.00 95.69 80 LYS A N 1
ATOM 662 C CA . LYS A 1 80 ? 7.958 -5.596 -7.678 1.00 95.69 80 LYS A CA 1
ATOM 663 C C . LYS A 1 80 ? 6.587 -6.123 -7.275 1.00 95.69 80 LYS A C 1
ATOM 665 O O . LYS A 1 80 ? 5.601 -5.764 -7.902 1.00 95.69 80 LYS A O 1
ATOM 670 N N . LYS A 1 81 ? 6.504 -6.931 -6.215 1.00 95.12 81 LYS A N 1
ATOM 671 C CA . LYS A 1 81 ? 5.251 -7.591 -5.839 1.00 95.12 81 LYS A CA 1
ATOM 672 C C . LYS A 1 81 ? 4.271 -6.605 -5.231 1.00 95.12 81 LYS A C 1
ATOM 674 O O . LYS A 1 81 ? 3.086 -6.653 -5.531 1.00 95.12 81 LYS A O 1
ATOM 679 N N . ARG A 1 82 ? 4.755 -5.682 -4.392 1.00 95.31 82 ARG A N 1
ATOM 680 C CA . ARG A 1 82 ? 3.882 -4.621 -3.878 1.00 95.31 82 ARG A CA 1
ATOM 681 C C . ARG A 1 82 ? 3.553 -3.580 -4.940 1.00 95.31 82 ARG A C 1
ATOM 683 O O . ARG A 1 82 ? 2.449 -3.051 -4.932 1.00 95.31 82 ARG A O 1
ATOM 690 N N . ALA A 1 83 ? 4.500 -3.293 -5.833 1.00 97.31 83 ALA A N 1
ATOM 691 C CA . ALA A 1 83 ? 4.315 -2.321 -6.894 1.00 97.31 83 ALA A CA 1
ATOM 692 C C . ALA A 1 83 ? 3.211 -2.772 -7.854 1.00 97.31 83 ALA A C 1
ATOM 694 O O . ALA A 1 83 ? 2.312 -1.991 -8.145 1.00 97.31 83 ALA A O 1
ATOM 695 N N . ASN A 1 84 ? 3.207 -4.053 -8.237 1.00 96.94 84 ASN A N 1
ATOM 696 C CA . ASN A 1 84 ? 2.193 -4.629 -9.124 1.00 96.94 84 ASN A CA 1
ATOM 697 C C . ASN A 1 84 ? 0.766 -4.596 -8.555 1.00 96.94 84 ASN A C 1
ATOM 699 O O . ASN A 1 84 ? -0.205 -4.701 -9.299 1.00 96.94 84 ASN A O 1
ATOM 703 N N . LYS A 1 85 ? 0.656 -4.409 -7.236 1.00 97.56 85 LYS A N 1
ATOM 704 C CA . LYS A 1 85 ? -0.588 -4.366 -6.464 1.00 97.56 85 LYS A CA 1
ATOM 705 C C . LYS A 1 85 ? -0.961 -2.950 -6.025 1.00 97.56 85 LYS A C 1
ATOM 707 O O . LYS A 1 85 ? -1.777 -2.777 -5.126 1.00 97.56 85 LYS A O 1
ATOM 712 N N . VAL A 1 86 ? -0.377 -1.908 -6.630 1.00 98.00 86 VAL A N 1
ATOM 713 C CA . VAL A 1 86 ? -0.728 -0.515 -6.294 1.00 98.00 86 VAL A CA 1
ATOM 714 C C . VAL A 1 86 ? -2.222 -0.235 -6.508 1.00 98.00 86 VAL A C 1
ATOM 716 O O . VAL A 1 86 ? -2.842 0.390 -5.654 1.00 98.00 86 VAL A O 1
ATOM 719 N N . HIS A 1 87 ? -2.805 -0.805 -7.566 1.00 97.50 87 HIS A N 1
ATOM 720 C CA . HIS A 1 87 ? -4.230 -0.707 -7.897 1.00 97.50 87 HIS A CA 1
ATOM 721 C C . HIS A 1 87 ? -5.148 -1.504 -6.950 1.00 97.50 87 HIS A C 1
ATOM 723 O O . HIS A 1 87 ? -6.365 -1.397 -7.023 1.00 97.50 87 HIS A O 1
ATOM 729 N N . TRP A 1 88 ? -4.594 -2.318 -6.041 1.00 98.44 88 TRP A N 1
ATOM 730 C CA . TRP A 1 88 ? -5.388 -3.057 -5.050 1.00 98.44 88 TRP A CA 1
ATOM 731 C C . TRP A 1 88 ? -5.761 -2.182 -3.855 1.00 98.44 88 TRP A C 1
ATOM 733 O O . TRP A 1 88 ? -6.670 -2.513 -3.099 1.00 98.44 88 TRP A O 1
ATOM 743 N N . ILE A 1 89 ? -5.043 -1.073 -3.648 1.00 98.44 89 ILE A N 1
ATOM 744 C CA . ILE A 1 89 ? -5.153 -0.268 -2.432 1.00 98.44 89 ILE A CA 1
ATOM 745 C C . ILE A 1 89 ? -6.566 0.296 -2.291 1.00 98.44 89 ILE A C 1
ATOM 747 O O . ILE A 1 89 ? -7.178 0.125 -1.241 1.00 98.44 89 ILE A O 1
ATOM 751 N N . LYS A 1 90 ? -7.092 0.940 -3.336 1.00 98.00 90 LYS A N 1
ATOM 752 C CA . LYS A 1 90 ? -8.429 1.537 -3.305 1.00 98.00 90 LYS A CA 1
ATOM 753 C C . LYS A 1 90 ? -9.533 0.478 -3.137 1.00 98.00 90 LYS A C 1
ATOM 755 O O . LYS A 1 90 ? -10.284 0.613 -2.172 1.00 98.00 90 LYS A O 1
ATOM 760 N N . PRO A 1 91 ? -9.579 -0.619 -3.923 1.00 98.00 91 PRO A N 1
ATOM 761 C CA . PRO A 1 91 ? -10.533 -1.706 -3.698 1.00 98.00 91 PRO A CA 1
ATOM 762 C C . PRO A 1 91 ? -10.505 -2.295 -2.282 1.00 98.00 91 PRO A C 1
ATOM 764 O O . PRO A 1 91 ? -11.564 -2.556 -1.717 1.00 98.00 91 PRO A O 1
ATOM 767 N N . ILE A 1 92 ? -9.325 -2.489 -1.681 1.00 98.44 92 ILE A N 1
ATOM 768 C CA . ILE A 1 92 ? -9.212 -3.009 -0.305 1.00 98.44 92 ILE A CA 1
ATOM 769 C C . ILE A 1 92 ? -9.833 -2.038 0.703 1.00 98.44 92 ILE A C 1
ATOM 771 O O . ILE A 1 92 ? -10.529 -2.462 1.622 1.00 98.44 92 ILE A O 1
ATOM 775 N N . LEU A 1 93 ? -9.598 -0.736 0.533 1.00 98.19 93 LEU A N 1
ATOM 776 C CA . LEU A 1 93 ? -10.169 0.289 1.405 1.00 98.19 93 LEU A CA 1
ATOM 777 C C . LEU A 1 93 ? -11.689 0.415 1.231 1.00 98.19 93 LEU A C 1
ATOM 779 O O . LEU A 1 93 ? -12.407 0.567 2.216 1.00 98.19 93 LEU A O 1
ATOM 783 N N . GLU A 1 94 ? -12.192 0.314 0.003 1.00 97.50 94 GLU A N 1
ATOM 784 C CA . GLU A 1 94 ? -13.631 0.341 -0.287 1.00 97.50 94 GLU A CA 1
ATOM 785 C C . GLU A 1 94 ? -14.363 -0.896 0.258 1.00 97.50 94 GLU A C 1
ATOM 787 O O . GLU A 1 94 ? -15.523 -0.800 0.648 1.00 97.50 94 GLU A O 1
ATOM 792 N N . ASN A 1 95 ? -13.676 -2.038 0.359 1.00 97.38 95 ASN A N 1
ATOM 793 C CA . ASN A 1 95 ? -14.211 -3.286 0.908 1.00 97.38 95 ASN A CA 1
ATOM 794 C C . ASN A 1 95 ? -13.918 -3.477 2.412 1.00 97.38 95 ASN A C 1
ATOM 796 O O . ASN A 1 95 ? -14.057 -4.588 2.923 1.00 97.38 95 ASN A O 1
ATOM 800 N N . LYS A 1 96 ? -13.557 -2.418 3.156 1.00 96.69 96 LYS A N 1
ATOM 801 C CA . LYS A 1 96 ? -13.203 -2.507 4.592 1.00 96.69 96 LYS A CA 1
ATOM 802 C C . LYS A 1 96 ? -14.270 -3.154 5.490 1.00 96.69 96 LYS A C 1
ATOM 804 O O . LYS A 1 96 ? -13.940 -3.626 6.573 1.00 96.69 96 LYS A O 1
ATOM 809 N N . ASP A 1 97 ? -15.538 -3.084 5.081 1.00 95.50 97 ASP A N 1
ATOM 810 C CA . ASP A 1 97 ? -16.700 -3.552 5.852 1.00 95.50 97 ASP A CA 1
ATOM 811 C C . ASP A 1 97 ? -17.141 -4.973 5.452 1.00 95.50 97 ASP A C 1
ATOM 813 O O . ASP A 1 97 ? -18.173 -5.458 5.914 1.00 95.50 97 ASP A O 1
ATOM 817 N N . THR A 1 98 ? -16.375 -5.634 4.581 1.00 96.31 98 THR A N 1
ATOM 818 C CA . THR A 1 98 ? -16.574 -7.035 4.189 1.00 96.31 98 THR A CA 1
ATOM 819 C C . THR A 1 98 ? -15.734 -7.971 5.059 1.00 96.31 98 THR A C 1
ATOM 821 O O . THR A 1 98 ? -14.743 -7.553 5.660 1.00 96.31 98 THR A O 1
ATOM 824 N N . ASP A 1 99 ? -16.095 -9.255 5.093 1.00 95.06 99 ASP A N 1
ATOM 825 C CA . ASP A 1 99 ? -15.334 -10.273 5.831 1.00 95.06 99 ASP A CA 1
ATOM 826 C C . ASP A 1 99 ? -13.973 -10.604 5.179 1.00 95.06 99 ASP A C 1
ATOM 828 O O . ASP A 1 99 ? -13.121 -11.229 5.814 1.00 95.06 99 ASP A O 1
ATOM 832 N N . ASP A 1 100 ? -13.741 -10.143 3.944 1.00 96.31 100 ASP A N 1
ATOM 833 C CA . ASP A 1 100 ? -12.509 -10.386 3.184 1.00 96.31 100 ASP A CA 1
ATOM 834 C C . ASP A 1 100 ? -11.336 -9.518 3.671 1.00 96.31 100 ASP A C 1
ATOM 836 O O . ASP A 1 100 ? -10.165 -9.837 3.444 1.00 96.31 100 ASP A O 1
ATOM 840 N N . VAL A 1 101 ? -11.620 -8.408 4.365 1.00 98.00 101 VAL A N 1
ATOM 841 C CA . VAL A 1 101 ? -10.597 -7.471 4.843 1.00 98.00 101 VAL A CA 1
ATOM 842 C C . VAL A 1 101 ? -10.574 -7.438 6.363 1.00 98.00 101 VAL A C 1
ATOM 844 O O . VAL A 1 101 ? -11.469 -6.929 7.033 1.00 98.00 101 VAL A O 1
ATOM 847 N N . ILE A 1 102 ? -9.468 -7.903 6.940 1.00 98.06 102 ILE A N 1
ATOM 848 C CA . ILE A 1 102 ? -9.248 -7.786 8.379 1.00 98.06 102 ILE A CA 1
ATOM 849 C C . ILE A 1 102 ? -8.797 -6.361 8.694 1.00 98.06 102 ILE A C 1
ATOM 851 O O . ILE A 1 102 ? -7.660 -5.975 8.410 1.00 98.06 102 ILE A O 1
ATOM 855 N N . CYS A 1 103 ? -9.684 -5.611 9.341 1.00 98.12 103 CYS A N 1
ATOM 856 C CA . CYS A 1 103 ? -9.438 -4.251 9.804 1.00 98.12 103 CYS A CA 1
ATOM 857 C C . CYS A 1 103 ? -9.000 -4.237 11.276 1.00 98.12 103 CYS A C 1
ATOM 859 O O . CYS A 1 103 ? -9.660 -4.822 12.139 1.00 98.12 103 CYS A O 1
ATOM 861 N N . PHE A 1 104 ? -7.887 -3.572 11.598 1.00 98.25 104 PHE A N 1
ATOM 862 C CA . PHE A 1 104 ? -7.461 -3.389 12.990 1.00 98.25 104 PHE A CA 1
ATOM 863 C C . PHE A 1 104 ? -6.580 -2.159 13.196 1.00 98.25 104 PHE A C 1
ATOM 865 O O . PHE A 1 104 ? -5.889 -1.705 12.291 1.00 98.25 104 PHE A O 1
ATOM 872 N N . GLN A 1 105 ? -6.555 -1.661 14.430 1.00 98.25 105 GLN A N 1
ATOM 873 C CA . GLN A 1 105 ? -5.671 -0.579 14.850 1.00 98.25 105 GLN A CA 1
ATOM 874 C C . GLN A 1 105 ? -4.461 -1.109 15.605 1.00 98.25 105 GLN A C 1
ATOM 876 O O . GLN A 1 105 ? -4.578 -2.021 16.422 1.00 98.25 105 GLN A O 1
ATOM 881 N N . PHE A 1 106 ? -3.293 -0.517 15.383 1.00 98.38 106 PHE A N 1
ATOM 882 C CA . PHE A 1 106 ? -2.079 -0.881 16.109 1.00 98.38 106 PHE A CA 1
ATOM 883 C C . PHE A 1 106 ? -1.297 0.360 16.545 1.00 98.38 106 PHE A C 1
ATOM 885 O O . PHE A 1 106 ? -1.126 1.298 15.766 1.00 98.38 106 PHE A O 1
ATOM 892 N N . LEU A 1 107 ? -0.816 0.350 17.794 1.00 97.69 107 LEU A N 1
ATOM 893 C CA . LEU A 1 107 ? 0.069 1.380 18.337 1.00 97.69 107 LEU A CA 1
ATOM 894 C C . LEU A 1 107 ? 1.507 1.101 17.886 1.00 97.69 107 LEU A C 1
ATOM 896 O O . LEU A 1 107 ? 2.153 0.164 18.354 1.00 97.69 107 LEU A O 1
ATOM 900 N N . GLU A 1 108 ? 2.005 1.912 16.960 1.00 96.62 108 GLU A N 1
ATOM 901 C CA . GLU A 1 108 ? 3.369 1.825 16.455 1.00 96.62 108 GLU A CA 1
ATOM 902 C C . GLU A 1 108 ? 4.401 2.267 17.499 1.00 96.62 108 GLU A C 1
ATOM 904 O O . GLU A 1 108 ? 4.109 3.001 18.442 1.00 96.62 108 GLU A O 1
ATOM 909 N N . GLY A 1 109 ? 5.655 1.855 17.301 1.00 93.50 109 GLY A N 1
ATOM 910 C CA . GLY A 1 109 ? 6.757 2.216 18.200 1.00 93.50 109 GLY A CA 1
ATOM 911 C C . GLY A 1 109 ? 7.076 3.717 18.251 1.00 93.50 109 GLY A C 1
ATOM 912 O O . GLY A 1 109 ? 7.758 4.154 19.172 1.00 93.50 109 GLY A O 1
ATOM 913 N N . ASP A 1 110 ? 6.582 4.505 17.291 1.00 94.12 110 ASP A N 1
ATOM 914 C CA . ASP A 1 110 ? 6.663 5.973 17.281 1.00 94.12 110 ASP A CA 1
ATOM 915 C C . ASP A 1 110 ? 5.511 6.646 18.061 1.00 94.12 110 ASP A C 1
ATOM 917 O O . ASP A 1 110 ? 5.417 7.872 18.087 1.00 94.12 110 ASP A O 1
ATOM 921 N N . GLY A 1 111 ? 4.647 5.856 18.710 1.00 95.44 111 GLY A N 1
ATOM 922 C CA . GLY A 1 111 ? 3.510 6.324 19.501 1.00 95.44 111 GLY A CA 1
ATOM 923 C C . GLY A 1 111 ? 2.260 6.640 18.681 1.00 95.44 111 GLY A C 1
ATOM 924 O O . GLY A 1 111 ? 1.253 7.055 19.254 1.00 95.44 111 GLY A O 1
ATOM 925 N N . LYS A 1 112 ? 2.290 6.449 17.358 1.00 96.19 112 LYS A N 1
ATOM 926 C CA . LYS A 1 112 ? 1.140 6.703 16.486 1.00 96.19 112 LYS A CA 1
ATOM 927 C C . LYS A 1 112 ? 0.247 5.474 16.380 1.00 96.19 112 LYS A C 1
ATOM 929 O O . LYS A 1 112 ? 0.731 4.350 16.275 1.00 96.19 112 LYS A O 1
ATOM 934 N N . ILE A 1 113 ? -1.063 5.693 16.352 1.00 97.25 113 ILE A N 1
ATOM 935 C CA . ILE A 1 113 ? -2.032 4.643 16.029 1.00 97.25 113 ILE A CA 1
ATOM 936 C C . ILE A 1 113 ? -2.221 4.628 14.514 1.00 97.25 113 ILE A C 1
ATOM 938 O O . ILE A 1 113 ? -2.457 5.674 13.908 1.00 97.25 113 ILE A O 1
ATOM 942 N N . ARG A 1 114 ? -2.098 3.446 13.908 1.00 98.19 114 ARG A N 1
ATOM 943 C CA . ARG A 1 114 ? -2.333 3.238 12.476 1.00 98.19 114 ARG A CA 1
ATOM 944 C C . ARG A 1 114 ? -3.438 2.222 12.244 1.00 98.19 114 ARG A C 1
ATOM 946 O O . ARG A 1 114 ? -3.528 1.234 12.975 1.00 98.19 114 ARG A O 1
ATOM 953 N N . ASP A 1 115 ? -4.215 2.470 11.199 1.00 98.31 115 ASP A N 1
ATOM 954 C CA . ASP A 1 115 ? -5.261 1.586 10.704 1.00 98.31 115 ASP A CA 1
ATOM 955 C C . ASP A 1 115 ? -4.644 0.613 9.692 1.00 98.31 115 ASP A C 1
ATOM 957 O O . ASP A 1 115 ? -3.947 1.022 8.760 1.00 98.31 115 ASP A O 1
ATOM 961 N N . TYR A 1 116 ? -4.873 -0.678 9.895 1.00 98.56 116 TYR A N 1
ATOM 962 C C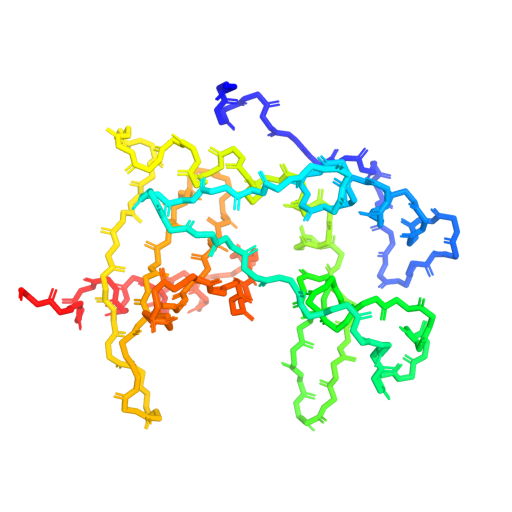A . TYR A 1 116 ? -4.418 -1.766 9.040 1.00 98.56 116 TYR A CA 1
ATOM 963 C C . TYR A 1 116 ? -5.611 -2.407 8.345 1.00 98.56 116 TYR A C 1
ATOM 965 O O . TYR A 1 116 ? -6.559 -2.812 9.014 1.00 98.56 116 TYR A O 1
ATOM 973 N N . PHE A 1 117 ? -5.505 -2.564 7.028 1.00 98.56 117 PHE A N 1
ATOM 974 C CA . PHE A 1 117 ? -6.480 -3.240 6.176 1.00 98.56 117 PHE A CA 1
ATOM 975 C C . PHE A 1 117 ? -5.784 -4.417 5.516 1.00 98.56 117 PHE A C 1
ATOM 977 O O . PHE A 1 117 ? -4.933 -4.229 4.643 1.00 98.56 117 PHE A O 1
ATOM 984 N N . TRP A 1 118 ? -6.068 -5.625 5.992 1.00 98.25 118 TRP A N 1
ATOM 985 C CA . TRP A 1 118 ? -5.353 -6.822 5.575 1.00 98.25 118 TRP A CA 1
ATOM 986 C C . TRP A 1 118 ? -6.255 -7.763 4.784 1.00 98.25 118 TRP A C 1
ATOM 988 O O . TRP A 1 118 ? -7.096 -8.448 5.361 1.00 98.25 118 TRP A O 1
ATOM 998 N N . PHE A 1 119 ? -6.005 -7.837 3.476 1.00 97.88 119 PHE A N 1
ATOM 999 C CA . PHE A 1 119 ? -6.551 -8.863 2.594 1.00 97.88 119 PHE A CA 1
ATOM 1000 C C . PHE A 1 119 ? -5.620 -10.083 2.615 1.00 97.88 119 PHE A C 1
ATOM 1002 O O . PHE A 1 119 ? -4.534 -10.080 2.016 1.00 97.88 119 PHE A O 1
ATOM 1009 N N . LYS A 1 120 ? -5.981 -11.100 3.404 1.00 95.44 120 LYS A N 1
ATOM 1010 C CA . LYS A 1 120 ? -5.087 -12.229 3.706 1.00 95.44 120 LYS A CA 1
ATOM 1011 C C . LYS A 1 120 ? -4.863 -13.126 2.501 1.00 95.44 120 LYS A C 1
ATOM 1013 O O . LYS A 1 120 ? -3.724 -13.513 2.250 1.00 95.44 120 LYS A O 1
ATOM 1018 N N . GLU A 1 121 ? -5.919 -13.400 1.756 1.00 95.38 121 GLU A N 1
ATOM 1019 C CA . GLU A 1 121 ? -5.944 -14.271 0.587 1.00 95.38 121 GLU A CA 1
ATOM 1020 C C . GLU A 1 121 ? -5.057 -13.697 -0.525 1.00 95.38 121 GLU A C 1
ATOM 1022 O O . GLU A 1 121 ? -4.290 -14.425 -1.152 1.00 95.38 121 GLU A O 1
ATOM 1027 N N . GLY A 1 122 ? -5.057 -12.371 -0.688 1.00 95.62 122 GLY A N 1
ATOM 1028 C CA . GLY A 1 122 ? -4.180 -11.660 -1.618 1.00 95.62 122 GLY A CA 1
ATOM 1029 C C . GLY A 1 122 ? -2.742 -11.424 -1.130 1.00 95.62 122 GLY A C 1
ATOM 1030 O O . GLY A 1 122 ? -1.926 -10.840 -1.862 1.00 95.62 122 GLY A O 1
ATOM 1031 N N . TYR A 1 123 ? -2.409 -11.847 0.097 1.00 96.69 123 TYR A N 1
ATOM 1032 C CA . TYR A 1 123 ? -1.129 -11.580 0.763 1.00 96.69 123 TYR A CA 1
ATOM 1033 C C . TYR A 1 123 ? -0.752 -10.095 0.710 1.00 96.69 123 TYR A C 1
ATOM 1035 O O . TYR A 1 123 ? 0.388 -9.749 0.382 1.00 96.69 123 TYR A O 1
ATOM 1043 N N . PHE A 1 124 ? -1.711 -9.203 0.957 1.00 97.94 124 PHE A N 1
ATOM 1044 C CA . PHE A 1 124 ? -1.501 -7.767 0.809 1.00 97.94 124 PHE A CA 1
ATOM 1045 C C . PHE A 1 124 ? -2.172 -6.983 1.930 1.00 97.94 124 PHE A C 1
ATOM 1047 O O . PHE A 1 124 ? -3.257 -7.325 2.396 1.00 97.94 124 PHE A O 1
ATOM 1054 N N . LEU A 1 125 ? -1.513 -5.920 2.379 1.00 97.56 125 LEU A N 1
ATOM 1055 C CA . LEU A 1 125 ? -2.070 -5.024 3.382 1.00 97.56 125 LEU A CA 1
ATOM 1056 C C . LEU A 1 125 ? -1.809 -3.564 3.052 1.00 97.56 125 LEU A C 1
ATOM 1058 O O . LEU A 1 125 ? -0.784 -3.207 2.462 1.00 97.56 125 LEU A O 1
ATOM 1062 N N . VAL A 1 126 ? -2.731 -2.724 3.502 1.00 98.50 126 VAL A N 1
ATOM 1063 C CA . VAL A 1 126 ? -2.670 -1.268 3.420 1.00 98.50 126 VAL A CA 1
ATOM 1064 C C . VAL A 1 126 ? -2.618 -0.709 4.835 1.00 98.50 126 VAL A C 1
ATOM 1066 O O . VAL A 1 126 ? -3.305 -1.196 5.731 1.00 98.50 126 VAL A O 1
ATOM 1069 N N . ILE A 1 127 ? -1.780 0.304 5.043 1.00 98.44 127 ILE A N 1
ATOM 1070 C CA . ILE A 1 127 ? -1.637 0.991 6.324 1.00 98.44 127 ILE A CA 1
ATOM 1071 C C . ILE A 1 127 ? -1.986 2.459 6.126 1.00 98.44 127 ILE A C 1
ATOM 1073 O O . ILE A 1 127 ? -1.345 3.156 5.330 1.00 98.44 127 ILE A O 1
ATOM 1077 N N . MET A 1 128 ? -2.954 2.936 6.896 1.00 98.50 128 MET A N 1
ATOM 1078 C CA . MET A 1 128 ? -3.367 4.332 6.922 1.00 98.50 128 MET A CA 1
ATOM 1079 C C . MET A 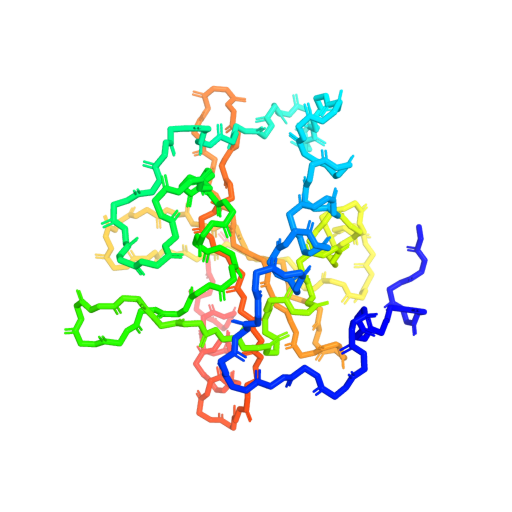1 128 ? -3.125 4.953 8.296 1.00 98.50 128 MET A C 1
ATOM 1081 O O . MET A 1 128 ? -3.010 4.271 9.314 1.00 98.50 128 MET A O 1
ATOM 1085 N N . GLU A 1 129 ? -3.022 6.274 8.321 1.00 97.81 129 GLU A N 1
ATOM 1086 C CA . GLU A 1 129 ? -2.943 7.064 9.547 1.00 97.81 129 GLU A CA 1
ATOM 1087 C C . GLU A 1 129 ? -3.961 8.196 9.448 1.00 97.81 129 GLU A C 1
ATOM 1089 O O . GLU A 1 129 ? -3.962 8.947 8.466 1.00 97.81 129 GLU A O 1
ATOM 1094 N N . LYS A 1 130 ? -4.837 8.302 10.452 1.00 96.50 130 LYS A N 1
ATOM 1095 C CA . LYS A 1 130 ? -5.801 9.397 10.545 1.00 96.50 130 LYS A CA 1
ATOM 1096 C C . LYS A 1 130 ? -5.078 10.652 11.020 1.00 96.50 130 LYS A C 1
ATOM 1098 O O . LYS A 1 130 ? -4.525 10.679 12.118 1.00 96.50 130 LYS A 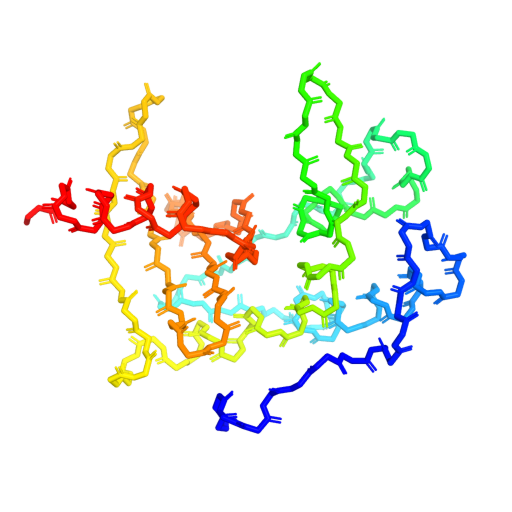O 1
ATOM 1103 N N . ILE A 1 131 ? -5.098 11.692 10.198 1.00 94.50 131 ILE A N 1
ATOM 1104 C CA . ILE A 1 131 ? -4.587 13.026 10.515 1.00 94.50 131 ILE A CA 1
ATOM 1105 C C . ILE A 1 131 ? -5.777 13.975 10.432 1.00 94.50 131 ILE A C 1
ATOM 1107 O O . ILE A 1 131 ? -5.941 14.697 9.454 1.00 94.50 131 ILE A O 1
ATOM 1111 N N . THR A 1 132 ? -6.636 13.918 11.453 1.00 91.00 132 THR A N 1
ATOM 1112 C CA . THR A 1 132 ? -7.924 14.622 11.491 1.00 91.00 132 THR A CA 1
ATOM 1113 C C . THR A 1 132 ? -7.787 16.080 11.026 1.00 91.00 132 THR A C 1
ATOM 1115 O O . THR A 1 132 ? -6.959 16.811 11.580 1.00 91.00 132 THR A O 1
ATOM 1118 N N . PRO A 1 133 ? -8.601 16.519 10.048 1.00 95.00 133 PRO A N 1
ATOM 1119 C CA . PRO A 1 133 ? -9.813 15.860 9.536 1.00 95.00 133 PRO A CA 1
ATOM 1120 C C . PRO A 1 133 ? -9.590 14.798 8.444 1.00 95.00 133 PRO A C 1
ATOM 1122 O O . PRO A 1 133 ? -10.559 14.195 7.993 1.00 95.00 133 PRO A O 1
ATOM 1125 N N . ASP A 1 134 ? -8.350 14.549 8.042 1.00 97.81 134 ASP A N 1
ATOM 1126 C CA . ASP A 1 134 ? -8.002 13.771 6.858 1.00 97.81 134 ASP A CA 1
ATOM 1127 C C . ASP A 1 134 ? -7.394 12.397 7.191 1.00 97.81 134 ASP A C 1
ATOM 1129 O O . ASP A 1 134 ? -7.152 12.036 8.347 1.00 97.81 134 ASP A O 1
ATOM 1133 N N . TYR A 1 135 ? -7.103 11.631 6.146 1.00 98.12 135 TYR A N 1
ATOM 1134 C CA . TYR A 1 135 ? -6.313 10.407 6.179 1.00 98.12 135 TYR A CA 1
ATOM 1135 C C . TYR A 1 135 ? -5.075 10.528 5.298 1.00 98.12 135 TYR A C 1
ATOM 1137 O O . TYR A 1 135 ? -5.078 11.227 4.290 1.00 98.12 135 TYR A O 1
ATOM 1145 N N . ILE A 1 136 ? -4.027 9.777 5.626 1.00 97.88 136 ILE A N 1
ATOM 1146 C CA . ILE A 1 136 ? -2.911 9.524 4.710 1.00 97.88 136 ILE A CA 1
ATOM 1147 C C . ILE A 1 136 ? -2.697 8.026 4.525 1.00 97.88 136 ILE A C 1
ATOM 1149 O O . ILE A 1 136 ? -2.878 7.237 5.456 1.00 97.88 136 ILE A O 1
ATOM 1153 N N . ILE A 1 137 ? -2.229 7.637 3.339 1.00 98.12 137 ILE A N 1
ATOM 1154 C CA . ILE A 1 137 ? -1.700 6.291 3.110 1.00 98.12 137 ILE A CA 1
ATOM 1155 C C . ILE A 1 137 ? -0.232 6.287 3.541 1.00 98.12 137 ILE A C 1
ATOM 1157 O O . ILE A 1 137 ? 0.612 6.978 2.964 1.00 98.12 137 ILE A O 1
ATOM 1161 N N . VAL A 1 138 ? 0.086 5.514 4.577 1.00 96.69 138 VAL A N 1
ATOM 1162 C CA . VAL A 1 138 ? 1.443 5.440 5.132 1.00 96.69 138 VAL A CA 1
ATOM 1163 C C . VAL A 1 138 ? 2.320 4.534 4.274 1.00 96.69 138 VAL A C 1
ATOM 1165 O O . VAL A 1 138 ? 3.445 4.903 3.923 1.00 96.69 138 VAL A O 1
ATOM 1168 N N . SER A 1 139 ? 1.821 3.334 3.971 1.00 95.81 139 SER A N 1
ATOM 1169 C CA . SER A 1 139 ? 2.475 2.330 3.131 1.00 95.81 139 SER A CA 1
ATOM 1170 C C . SER A 1 139 ? 1.494 1.202 2.793 1.00 95.81 139 SER A C 1
ATOM 1172 O O . SER A 1 139 ? 0.438 1.073 3.403 1.00 95.81 139 SER A O 1
ATOM 1174 N N . SER A 1 140 ? 1.900 0.342 1.869 1.00 96.88 140 SER A N 1
ATOM 1175 C CA . SER A 1 140 ? 1.320 -0.977 1.610 1.00 96.88 140 SER A CA 1
ATOM 1176 C C . SER A 1 140 ? 2.388 -2.059 1.794 1.00 96.88 140 SER A C 1
ATOM 1178 O O . SER A 1 140 ? 3.572 -1.737 1.884 1.00 96.88 140 SER A O 1
ATOM 1180 N N . PHE A 1 141 ? 2.023 -3.333 1.878 1.00 95.31 141 PHE A N 1
ATOM 1181 C CA . PHE A 1 141 ? 2.996 -4.427 1.885 1.00 95.31 141 PHE A CA 1
ATOM 1182 C C . PHE A 1 141 ? 2.416 -5.666 1.222 1.00 95.31 141 PHE A C 1
ATOM 1184 O O . PHE A 1 141 ? 1.276 -6.032 1.487 1.00 95.31 141 PHE A O 1
ATOM 1191 N N . HIS A 1 142 ? 3.240 -6.344 0.424 1.00 95.75 142 HIS A N 1
ATOM 1192 C CA . HIS A 1 142 ? 2.995 -7.731 0.062 1.00 95.75 142 HIS A CA 1
ATOM 1193 C C . HIS A 1 142 ? 3.683 -8.654 1.079 1.00 95.75 142 HIS A C 1
ATOM 1195 O O . HIS A 1 142 ? 4.820 -8.402 1.487 1.00 95.75 142 HIS A O 1
ATOM 1201 N N . ILE A 1 143 ? 2.984 -9.701 1.510 1.00 94.31 143 ILE A N 1
ATOM 1202 C CA . ILE A 1 143 ? 3.469 -10.659 2.503 1.00 94.31 143 ILE A CA 1
ATOM 1203 C C . ILE A 1 143 ? 4.227 -11.778 1.795 1.00 94.31 143 ILE A C 1
ATOM 1205 O O . ILE A 1 143 ? 3.643 -12.720 1.276 1.00 94.31 143 ILE A O 1
ATOM 1209 N N . ASP A 1 144 ? 5.550 -11.636 1.767 1.00 88.50 144 ASP A N 1
ATOM 1210 C CA . ASP A 1 144 ? 6.445 -12.501 0.992 1.00 88.50 144 ASP A CA 1
ATOM 1211 C C . ASP A 1 144 ? 6.793 -13.837 1.644 1.00 88.50 144 ASP A C 1
ATOM 1213 O O . ASP A 1 144 ? 7.171 -14.780 0.949 1.00 88.50 144 ASP A O 1
ATOM 1217 N N . ASP A 1 145 ? 6.782 -13.885 2.976 1.00 90.38 145 ASP A N 1
ATOM 1218 C CA . ASP A 1 145 ? 7.330 -14.999 3.738 1.00 90.38 145 ASP A CA 1
ATOM 1219 C C . ASP A 1 145 ? 6.633 -15.179 5.095 1.00 90.38 145 ASP A C 1
ATOM 1221 O O . ASP A 1 145 ? 5.906 -14.314 5.596 1.00 90.38 145 ASP A O 1
ATOM 1225 N N . GLU A 1 146 ? 6.898 -16.327 5.717 1.00 92.31 146 GLU A N 1
ATOM 1226 C CA . GLU A 1 146 ? 6.339 -16.704 7.017 1.00 92.31 146 GLU A CA 1
ATOM 1227 C C . GLU A 1 146 ? 6.734 -15.724 8.134 1.00 92.31 146 GLU A C 1
ATOM 1229 O O . GLU A 1 146 ? 5.995 -15.526 9.101 1.00 92.31 146 GLU A O 1
ATOM 1234 N N . ARG A 1 147 ? 7.898 -15.075 8.018 1.00 92.62 147 ARG A N 1
ATOM 1235 C CA . ARG A 1 147 ? 8.364 -14.103 9.009 1.00 92.62 147 ARG A CA 1
ATOM 1236 C C . ARG A 1 147 ? 7.510 -12.836 8.970 1.00 92.62 147 ARG A C 1
ATOM 1238 O O . ARG A 1 147 ? 7.117 -12.351 10.031 1.00 92.62 147 ARG A O 1
ATOM 1245 N N . ASN A 1 148 ? 7.228 -12.310 7.780 1.00 91.31 148 ASN A N 1
ATOM 1246 C CA . ASN A 1 148 ? 6.351 -11.164 7.562 1.00 91.31 148 ASN A CA 1
ATOM 1247 C C . ASN A 1 148 ? 4.918 -11.504 7.975 1.00 91.31 148 ASN A C 1
ATOM 1249 O O . ASN A 1 148 ? 4.306 -10.731 8.707 1.00 91.31 148 ASN A O 1
ATOM 1253 N N . GLN A 1 149 ? 4.425 -12.690 7.608 1.00 94.62 149 GLN A N 1
ATOM 1254 C CA . GLN A 1 149 ? 3.125 -13.194 8.054 1.00 94.62 149 GLN A CA 1
ATOM 1255 C C . GLN A 1 149 ? 3.023 -13.156 9.588 1.00 94.62 149 GLN A C 1
ATOM 1257 O O . GLN A 1 149 ? 2.192 -12.437 10.141 1.00 94.62 149 GLN A O 1
ATOM 1262 N N . LYS A 1 150 ? 3.947 -13.824 10.295 1.00 96.00 150 LYS A N 1
ATOM 1263 C CA . LYS A 1 150 ? 4.000 -13.848 11.769 1.00 96.00 150 LYS A CA 1
ATOM 1264 C C . LYS A 1 150 ? 4.122 -12.456 12.388 1.00 96.00 150 LYS A C 1
ATOM 1266 O O . LYS A 1 150 ? 3.626 -12.224 13.491 1.00 96.00 150 LYS A O 1
ATOM 1271 N N . TYR A 1 151 ? 4.810 -11.533 11.717 1.00 95.44 151 TYR A N 1
ATOM 1272 C CA . TYR A 1 151 ? 4.943 -10.154 12.175 1.00 95.44 151 TYR A CA 1
ATOM 1273 C C . TYR A 1 151 ? 3.587 -9.434 12.194 1.00 95.44 151 TYR A C 1
ATOM 1275 O O . TYR A 1 151 ? 3.221 -8.868 13.227 1.00 95.44 151 TYR A O 1
ATOM 1283 N N . TYR A 1 152 ? 2.815 -9.500 11.107 1.00 96.00 152 TYR A N 1
ATOM 1284 C CA . TYR A 1 152 ? 1.502 -8.852 11.044 1.00 96.00 152 TYR A CA 1
ATOM 1285 C C . TYR A 1 152 ? 0.427 -9.598 11.843 1.00 96.00 152 TYR A C 1
ATOM 1287 O O . TYR A 1 152 ? -0.413 -8.950 12.463 1.00 96.00 152 TYR A O 1
ATOM 1295 N N . GLU A 1 153 ? 0.506 -10.928 11.967 1.00 96.88 153 GLU A N 1
ATOM 1296 C CA . GLU A 1 153 ? -0.341 -11.687 12.903 1.00 96.88 153 GLU A CA 1
ATOM 1297 C C . GLU A 1 153 ? -0.121 -11.239 14.346 1.00 96.88 153 GLU A C 1
ATOM 1299 O O . GLU A 1 153 ? -1.080 -11.027 15.088 1.00 96.88 153 GLU A O 1
ATOM 1304 N N . ARG A 1 154 ? 1.137 -11.020 14.743 1.00 97.12 154 ARG A N 1
ATOM 1305 C CA . ARG A 1 154 ? 1.458 -10.502 16.075 1.00 97.12 154 ARG A CA 1
ATOM 1306 C C . ARG A 1 154 ? 0.908 -9.096 16.280 1.00 97.12 154 ARG A C 1
ATOM 1308 O O . ARG A 1 154 ? 0.428 -8.809 17.375 1.00 97.12 154 ARG A O 1
ATOM 1315 N N . LYS A 1 155 ? 0.958 -8.228 15.262 1.00 97.38 155 LYS A N 1
ATOM 1316 C CA . LYS A 1 155 ? 0.319 -6.905 15.337 1.00 97.38 155 LYS A CA 1
ATOM 1317 C C . LYS A 1 155 ? -1.187 -7.030 15.525 1.00 97.38 155 LYS A C 1
ATOM 1319 O O . LYS A 1 155 ? -1.725 -6.405 16.427 1.00 97.38 155 LYS A O 1
ATOM 1324 N N . TYR A 1 156 ? -1.843 -7.899 14.761 1.00 97.31 156 TYR A N 1
ATOM 1325 C CA . TYR A 1 156 ? -3.274 -8.149 14.903 1.00 97.31 156 TYR A CA 1
ATOM 1326 C C . TYR A 1 156 ? -3.649 -8.700 16.291 1.00 97.31 156 TYR A C 1
ATOM 1328 O O . TYR A 1 156 ? -4.646 -8.285 16.881 1.00 97.31 156 TYR A O 1
ATOM 1336 N N . GLN A 1 157 ? -2.843 -9.599 16.861 1.00 97.44 157 GLN A N 1
ATOM 1337 C CA . GLN A 1 157 ? -3.049 -10.122 18.219 1.00 97.44 157 GLN A CA 1
ATOM 1338 C C . GLN A 1 157 ? -2.868 -9.051 19.304 1.00 97.44 157 GLN A C 1
ATOM 1340 O O . GLN A 1 157 ? -3.584 -9.070 20.301 1.00 97.44 157 GLN A O 1
ATOM 1345 N N . ASN A 1 158 ? -1.938 -8.116 19.098 1.00 96.94 158 ASN A N 1
ATOM 1346 C CA . ASN A 1 158 ? -1.638 -7.007 20.010 1.00 96.94 158 ASN A CA 1
ATOM 1347 C C . ASN A 1 158 ? -2.275 -5.685 19.552 1.00 96.94 158 ASN A C 1
ATOM 1349 O O . ASN A 1 158 ? -1.759 -4.609 19.856 1.00 96.94 158 ASN A O 1
ATOM 1353 N N . ARG A 1 159 ? -3.366 -5.766 18.783 1.00 97.81 159 ARG A N 1
ATOM 1354 C CA . ARG A 1 159 ? -4.118 -4.601 18.315 1.00 97.81 159 ARG A CA 1
ATOM 1355 C C . ARG A 1 159 ? -4.663 -3.786 19.487 1.00 97.81 159 ARG A C 1
ATOM 1357 O O . ARG A 1 159 ? -4.842 -4.307 20.592 1.00 97.81 159 ARG A O 1
ATOM 1364 N N . VAL A 1 160 ? -4.959 -2.519 19.220 1.00 96.31 160 VAL A N 1
ATOM 1365 C CA . VAL A 1 160 ? -5.728 -1.675 20.141 1.00 96.31 160 VAL A CA 1
ATOM 1366 C C . VAL A 1 160 ? -7.085 -2.351 20.379 1.00 96.31 160 VAL A C 1
ATOM 1368 O O . VAL A 1 160 ? -7.697 -2.849 19.432 1.00 96.31 160 VAL A O 1
ATOM 1371 N N . LYS A 1 161 ? -7.485 -2.455 21.649 1.00 81.50 161 LYS A N 1
ATOM 1372 C CA . LYS A 1 161 ? -8.743 -3.087 22.069 1.00 81.50 161 LYS A CA 1
ATOM 1373 C C . LYS A 1 161 ? -9.893 -2.099 22.071 1.00 81.50 161 LYS A C 1
ATOM 1375 O O . LYS A 1 161 ? -9.636 -0.933 22.442 1.00 81.50 161 LYS A O 1
#

Organism: NCBI:txid2594432